Protein AF-A0A1G3M330-F1 (afdb_monomer_lite)

pLDDT: mean 77.77, std 14.93, range [38.38, 90.69]

Structure (mmCIF, N/CA/C/O backbone):
data_AF-A0A1G3M330-F1
#
_entry.id   AF-A0A1G3M330-F1
#
loop_
_atom_site.group_PDB
_atom_site.id
_atom_site.type_symbol
_atom_site.label_atom_id
_atom_site.label_alt_id
_atom_site.label_comp_id
_atom_site.label_asym_id
_atom_site.label_entity_id
_atom_site.label_seq_id
_atom_site.pdbx_PDB_ins_code
_atom_site.Cartn_x
_atom_site.Cartn_y
_atom_site.Cartn_z
_atom_site.occupancy
_atom_site.B_iso_or_equiv
_atom_site.auth_seq_id
_atom_site.auth_comp_id
_atom_site.auth_asym_id
_atom_site.auth_atom_id
_atom_site.pdbx_PDB_model_num
ATOM 1 N N . MET A 1 1 ? 32.460 -17.633 -13.192 1.00 39.53 1 MET A N 1
ATOM 2 C CA . MET A 1 1 ? 33.270 -16.451 -12.828 1.00 39.53 1 MET A CA 1
ATOM 3 C C . MET A 1 1 ? 32.348 -15.428 -12.158 1.00 39.53 1 MET A C 1
ATOM 5 O O . MET A 1 1 ? 31.735 -14.620 -12.840 1.00 39.53 1 MET A O 1
ATOM 9 N N . ARG A 1 2 ? 32.139 -15.547 -10.836 1.00 44.56 2 ARG A N 1
ATOM 10 C CA . ARG A 1 2 ? 31.363 -14.583 -10.031 1.00 44.56 2 ARG A CA 1
ATOM 11 C C . ARG A 1 2 ? 32.263 -13.370 -9.784 1.00 44.56 2 ARG A C 1
ATOM 13 O O . ARG A 1 2 ? 33.325 -13.537 -9.190 1.00 44.56 2 ARG A O 1
ATOM 20 N N . LYS A 1 3 ? 31.894 -12.197 -10.301 1.00 38.38 3 LYS A N 1
ATOM 21 C CA . LYS A 1 3 ? 32.637 -10.952 -10.054 1.00 38.38 3 LYS A CA 1
ATOM 22 C C . LYS A 1 3 ? 32.458 -10.498 -8.593 1.00 38.38 3 LYS A C 1
ATOM 24 O O . LYS A 1 3 ? 31.426 -10.812 -8.000 1.00 38.38 3 LYS A O 1
ATOM 29 N N . PRO A 1 4 ? 33.464 -9.827 -8.006 1.00 41.81 4 PRO A N 1
ATOM 30 C CA . PRO A 1 4 ? 33.510 -9.544 -6.579 1.00 41.81 4 PRO A CA 1
ATOM 31 C C . PRO A 1 4 ? 32.502 -8.452 -6.215 1.00 41.81 4 PRO A C 1
ATOM 33 O O . PRO A 1 4 ? 32.467 -7.398 -6.843 1.00 41.81 4 PRO A O 1
ATOM 36 N N . VAL A 1 5 ? 31.705 -8.702 -5.178 1.00 53.38 5 VAL A N 1
ATOM 37 C CA . VAL A 1 5 ? 30.850 -7.703 -4.522 1.00 53.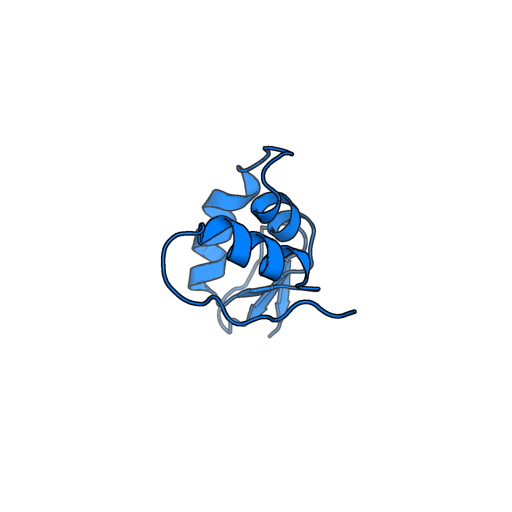38 5 VAL A CA 1
ATOM 38 C C . VAL A 1 5 ? 31.644 -7.033 -3.398 1.00 53.38 5 VAL A C 1
ATOM 40 O O . VAL A 1 5 ? 31.428 -7.276 -2.218 1.00 53.38 5 VAL A O 1
ATOM 43 N N . VAL A 1 6 ? 32.637 -6.230 -3.778 1.00 47.97 6 VAL A N 1
ATOM 44 C CA . VAL A 1 6 ? 33.340 -5.307 -2.874 1.00 47.97 6 VAL A CA 1
ATOM 45 C C . VAL A 1 6 ? 33.239 -3.929 -3.513 1.00 47.97 6 VAL A C 1
ATOM 47 O O . VAL A 1 6 ? 33.999 -3.600 -4.418 1.00 47.97 6 VAL A O 1
ATOM 50 N N . GLY A 1 7 ? 32.230 -3.164 -3.102 1.00 38.69 7 GLY A N 1
ATOM 51 C CA . GLY A 1 7 ? 31.905 -1.861 -3.684 1.00 38.69 7 GLY A CA 1
ATOM 52 C C . GLY A 1 7 ? 30.725 -1.209 -2.975 1.00 38.69 7 GLY A C 1
ATOM 53 O O . GLY A 1 7 ? 29.731 -0.860 -3.598 1.00 38.69 7 GLY A O 1
ATOM 54 N N . THR A 1 8 ? 30.798 -1.137 -1.651 1.00 48.19 8 THR A N 1
ATOM 55 C CA . THR A 1 8 ? 29.806 -0.475 -0.807 1.00 48.19 8 THR A CA 1
ATOM 56 C C . THR A 1 8 ? 30.061 1.037 -0.762 1.00 48.19 8 THR A C 1
ATOM 58 O O . THR A 1 8 ? 31.207 1.467 -0.857 1.00 48.19 8 THR A O 1
ATOM 61 N N . PHE A 1 9 ? 28.986 1.789 -0.493 1.00 47.56 9 PHE A N 1
ATOM 62 C CA . PHE A 1 9 ? 28.952 3.137 0.095 1.00 47.56 9 PHE A CA 1
ATOM 63 C C . PHE A 1 9 ? 29.096 4.336 -0.867 1.00 47.56 9 PHE A C 1
ATOM 65 O O . PHE A 1 9 ? 30.165 4.921 -0.967 1.00 47.56 9 PHE A O 1
ATOM 72 N N . LEU A 1 10 ? 27.984 4.788 -1.483 1.00 48.94 10 LEU A N 1
ATOM 73 C CA . LEU A 1 10 ? 27.259 6.015 -1.049 1.00 48.94 10 LEU A CA 1
ATOM 74 C C . LEU A 1 10 ? 26.381 6.741 -2.096 1.00 48.94 10 LEU A C 1
ATOM 76 O O . LEU A 1 10 ? 25.729 7.702 -1.703 1.00 48.94 10 LEU A O 1
ATOM 80 N N . THR A 1 11 ? 26.265 6.335 -3.367 1.00 58.28 11 THR A N 1
ATOM 81 C CA . THR A 1 11 ? 25.514 7.176 -4.342 1.00 58.28 11 THR A CA 1
ATOM 82 C C . THR A 1 11 ? 24.698 6.449 -5.421 1.00 58.28 11 THR A C 1
ATOM 84 O O . THR A 1 11 ? 24.658 6.932 -6.546 1.00 58.28 11 THR A O 1
ATOM 87 N N . LEU A 1 12 ? 24.025 5.329 -5.129 1.00 54.22 12 LEU A N 1
ATOM 88 C CA . LEU A 1 12 ? 23.041 4.754 -6.067 1.00 54.22 12 LEU A CA 1
ATOM 89 C C . LEU A 1 12 ? 21.714 4.451 -5.352 1.00 54.22 12 LEU A C 1
ATOM 91 O O . LEU A 1 12 ? 21.532 3.432 -4.693 1.00 54.22 12 LEU A O 1
ATOM 95 N N . ASP A 1 13 ? 20.862 5.477 -5.406 1.00 67.31 13 ASP A N 1
ATOM 96 C CA . ASP A 1 13 ? 19.413 5.457 -5.586 1.00 67.31 13 ASP A CA 1
ATOM 97 C C . ASP A 1 13 ? 18.614 4.515 -4.681 1.00 67.31 13 ASP A C 1
ATOM 99 O O . ASP A 1 13 ? 18.262 3.399 -5.047 1.00 67.31 13 ASP A O 1
ATOM 103 N N . GLY A 1 14 ? 18.201 5.010 -3.507 1.00 68.25 14 GLY A N 1
ATOM 104 C CA . GLY A 1 14 ? 17.302 4.280 -2.599 1.00 68.25 14 GLY A CA 1
ATOM 105 C C . GLY A 1 14 ? 16.013 3.762 -3.261 1.00 68.25 14 GLY A C 1
ATOM 106 O O . GLY A 1 14 ? 15.421 2.802 -2.779 1.00 68.25 14 GLY A O 1
ATOM 107 N N . VAL A 1 15 ? 15.609 4.337 -4.397 1.00 73.56 15 VAL A N 1
ATOM 108 C CA . VAL A 1 15 ? 14.503 3.842 -5.230 1.00 73.56 15 VAL A CA 1
ATOM 109 C C . VAL A 1 15 ? 14.816 2.477 -5.856 1.00 73.56 15 VAL A C 1
ATOM 111 O O . VAL A 1 15 ? 13.928 1.628 -5.913 1.00 73.56 15 VAL A O 1
ATOM 114 N N . GLU A 1 16 ? 16.055 2.220 -6.281 1.00 80.94 16 GLU A N 1
ATOM 115 C CA . GLU A 1 16 ? 16.466 0.952 -6.899 1.00 80.94 16 GLU A CA 1
ATOM 116 C C . GLU A 1 16 ? 16.392 -0.202 -5.891 1.00 80.94 16 GLU A C 1
ATOM 118 O O . GLU A 1 16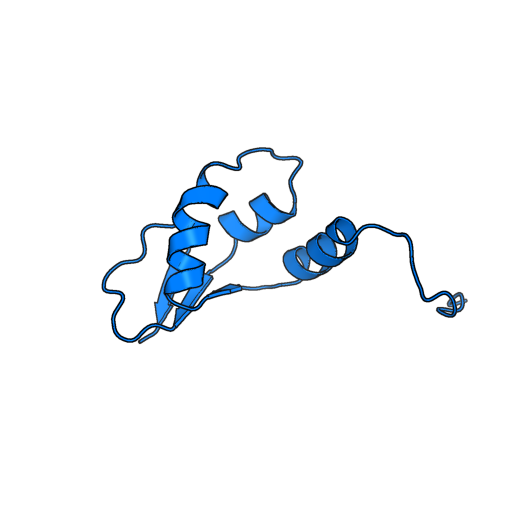 ? 15.749 -1.220 -6.152 1.00 80.94 16 GLU A O 1
ATOM 123 N N . ILE A 1 17 ? 16.946 -0.000 -4.692 1.00 84.38 17 ILE A N 1
ATOM 124 C CA . ILE A 1 17 ? 16.904 -0.995 -3.609 1.00 84.38 17 ILE A CA 1
ATOM 125 C C . ILE A 1 17 ? 15.458 -1.268 -3.177 1.00 84.38 17 ILE A C 1
ATOM 127 O O . ILE A 1 17 ? 15.051 -2.421 -3.021 1.00 84.38 17 ILE A O 1
ATOM 131 N N . MET A 1 18 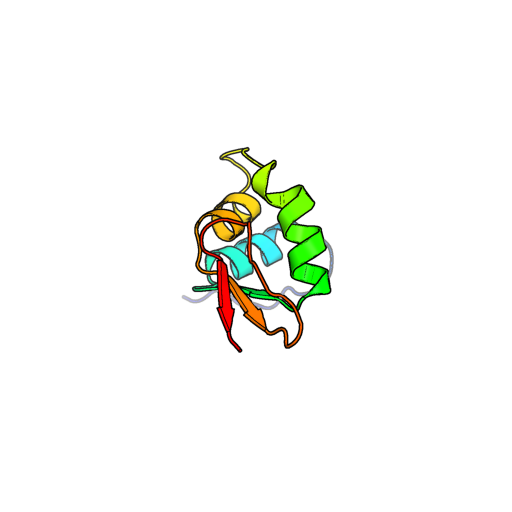? 14.654 -0.213 -3.017 1.00 82.75 18 MET A N 1
ATOM 132 C CA . MET A 1 18 ? 13.243 -0.357 -2.656 1.00 82.75 18 MET A CA 1
ATOM 133 C C . MET A 1 18 ? 12.452 -1.094 -3.735 1.00 82.75 18 MET A C 1
ATOM 135 O O . MET A 1 18 ? 11.590 -1.912 -3.407 1.00 82.75 18 MET A O 1
ATOM 139 N N . THR A 1 19 ? 12.765 -0.850 -5.008 1.00 86.62 19 THR A N 1
ATOM 140 C CA . THR A 1 19 ? 12.171 -1.574 -6.133 1.00 86.62 19 THR A CA 1
ATOM 141 C C . THR A 1 19 ? 12.536 -3.054 -6.079 1.00 86.62 19 THR A C 1
ATOM 143 O O . THR A 1 19 ? 11.649 -3.891 -6.195 1.00 86.62 19 THR A O 1
ATOM 146 N N . GLU A 1 20 ? 13.801 -3.405 -5.827 1.00 87.44 20 GLU A N 1
ATOM 147 C CA . GLU A 1 20 ? 14.217 -4.810 -5.712 1.00 87.44 20 GLU A CA 1
ATOM 148 C C . GLU A 1 20 ? 13.481 -5.536 -4.571 1.00 87.44 20 GLU A C 1
ATOM 150 O O . GLU A 1 20 ? 12.970 -6.645 -4.744 1.00 87.44 20 GLU A O 1
ATOM 155 N N . TRP A 1 21 ? 13.391 -4.915 -3.393 1.00 88.69 21 TRP A N 1
ATOM 156 C CA . TRP A 1 21 ? 12.740 -5.527 -2.234 1.00 88.69 21 TRP A CA 1
ATOM 157 C C . TRP A 1 21 ? 11.238 -5.689 -2.428 1.00 88.69 21 TRP A C 1
ATOM 159 O O . TRP A 1 21 ? 10.689 -6.756 -2.144 1.00 88.69 21 TRP A O 1
ATOM 169 N N . THR A 1 22 ? 10.575 -4.643 -2.923 1.00 87.88 22 THR A N 1
ATOM 170 C CA . THR A 1 22 ? 9.135 -4.693 -3.190 1.00 87.88 22 THR A CA 1
ATOM 171 C C . THR A 1 22 ? 8.810 -5.658 -4.314 1.00 87.88 22 THR A C 1
ATOM 173 O O . THR A 1 22 ? 7.789 -6.325 -4.211 1.00 87.88 22 THR A O 1
ATOM 176 N N . ASP A 1 23 ? 9.685 -5.818 -5.312 1.00 88.06 23 ASP A N 1
ATOM 177 C CA . ASP A 1 23 ? 9.498 -6.784 -6.392 1.00 88.06 23 ASP A CA 1
ATOM 178 C C . ASP A 1 23 ? 9.708 -8.239 -5.944 1.00 88.06 23 ASP A C 1
ATOM 180 O O . ASP A 1 23 ? 9.040 -9.149 -6.431 1.00 88.06 23 ASP A O 1
ATOM 184 N N . ARG A 1 24 ? 10.535 -8.488 -4.929 1.00 89.06 24 ARG A N 1
ATOM 185 C CA . ARG A 1 24 ? 10.729 -9.838 -4.368 1.00 89.06 24 ARG A CA 1
ATOM 186 C C . ARG A 1 24 ? 9.698 -10.227 -3.303 1.00 89.06 24 ARG A C 1
ATOM 188 O O . ARG A 1 24 ? 9.550 -11.411 -3.007 1.00 89.06 24 ARG A O 1
ATOM 195 N N . ALA A 1 25 ? 8.990 -9.265 -2.713 1.00 89.69 25 ALA A N 1
ATOM 196 C CA . ALA A 1 25 ? 8.062 -9.508 -1.608 1.00 89.69 25 ALA A CA 1
ATOM 197 C C . ALA A 1 25 ? 6.766 -10.210 -2.056 1.00 89.69 25 ALA A C 1
ATOM 199 O O . ALA A 1 25 ? 5.970 -9.630 -2.784 1.00 89.69 25 ALA A O 1
ATOM 200 N N . GLY A 1 26 ? 6.487 -11.427 -1.583 1.00 87.62 26 GLY A N 1
ATOM 201 C CA . GLY A 1 26 ? 5.251 -12.147 -1.944 1.00 87.62 26 GLY A CA 1
ATOM 202 C C . GLY A 1 26 ? 3.961 -11.538 -1.372 1.00 87.62 26 GLY A C 1
ATOM 203 O O . GLY A 1 26 ? 2.889 -11.715 -1.944 1.00 87.62 26 GLY A O 1
ATOM 204 N N . ALA A 1 27 ? 4.066 -10.806 -0.264 1.00 89.88 27 ALA A N 1
ATOM 205 C CA . ALA A 1 27 ? 2.974 -10.079 0.370 1.00 89.88 27 ALA A CA 1
ATOM 206 C C . ALA A 1 27 ? 3.531 -8.936 1.228 1.00 89.88 27 ALA A C 1
ATOM 208 O O . ALA A 1 27 ? 4.706 -8.948 1.604 1.00 89.88 27 ALA A O 1
ATOM 209 N N . PHE A 1 28 ? 2.675 -7.977 1.574 1.00 90.38 28 PHE A N 1
ATOM 210 C CA . PHE A 1 28 ? 3.016 -6.877 2.473 1.00 90.38 28 PHE A CA 1
ATOM 211 C C . PHE A 1 28 ? 2.259 -7.001 3.788 1.00 90.38 28 PHE A C 1
ATOM 213 O O . PHE A 1 28 ? 1.081 -7.341 3.793 1.00 90.38 28 PHE A O 1
ATOM 220 N N . LEU A 1 29 ? 2.922 -6.690 4.897 1.00 90.50 29 LEU A N 1
ATOM 221 C CA . LEU A 1 29 ? 2.301 -6.605 6.215 1.00 90.50 29 LEU A CA 1
ATOM 222 C C . LEU A 1 29 ? 2.316 -5.148 6.671 1.00 90.50 29 LEU A C 1
ATOM 224 O O . LEU A 1 29 ? 3.374 -4.522 6.739 1.00 90.50 29 LEU A O 1
ATOM 228 N N . PHE A 1 30 ? 1.145 -4.617 7.005 1.00 89.62 30 PHE A N 1
ATOM 229 C CA . PHE A 1 30 ? 0.981 -3.257 7.491 1.00 89.62 30 PHE A CA 1
ATOM 230 C C . PHE A 1 30 ? 0.342 -3.243 8.877 1.00 89.62 30 PHE A C 1
ATOM 232 O O . PHE A 1 30 ? -0.559 -4.019 9.186 1.00 89.62 30 PHE A O 1
ATOM 239 N N . GLY A 1 31 ? 0.783 -2.304 9.710 1.00 89.88 31 GLY A N 1
ATOM 240 C CA . GLY A 1 31 ? 0.015 -1.895 10.881 1.00 89.88 31 GLY A CA 1
ATOM 241 C C . GLY A 1 31 ? -1.097 -0.920 10.487 1.00 89.88 31 GLY A C 1
ATOM 242 O O . GLY A 1 31 ? -1.039 -0.298 9.425 1.00 89.88 31 GLY A O 1
ATOM 243 N N . ARG A 1 32 ? -2.072 -0.720 11.382 1.00 89.19 32 ARG A N 1
ATOM 244 C CA . ARG A 1 32 ? -3.238 0.162 11.170 1.00 89.19 32 ARG A CA 1
ATOM 245 C C . ARG A 1 32 ? -2.899 1.524 10.543 1.00 89.19 32 ARG A C 1
ATOM 247 O O . ARG A 1 32 ? -3.391 1.842 9.469 1.00 89.19 32 ARG A O 1
ATOM 254 N N . LYS A 1 33 ? -2.043 2.316 11.203 1.00 87.44 33 LYS A N 1
ATOM 255 C CA . LYS A 1 33 ? -1.742 3.700 10.786 1.00 87.44 33 LYS A CA 1
ATOM 256 C C . LYS A 1 33 ? -1.065 3.754 9.418 1.00 87.44 33 LYS A C 1
ATOM 258 O O . LYS A 1 33 ? -1.401 4.591 8.589 1.00 87.44 33 LYS A O 1
ATOM 263 N N . THR A 1 34 ? -0.108 2.860 9.183 1.00 88.81 34 THR A N 1
ATOM 264 C CA . THR A 1 34 ? 0.598 2.786 7.900 1.00 88.81 34 THR A CA 1
ATOM 265 C C . THR A 1 34 ? -0.364 2.409 6.787 1.00 88.81 34 THR A C 1
ATOM 267 O O . THR A 1 34 ? -0.344 3.037 5.734 1.00 88.81 34 THR A O 1
ATOM 270 N N . TYR A 1 35 ? -1.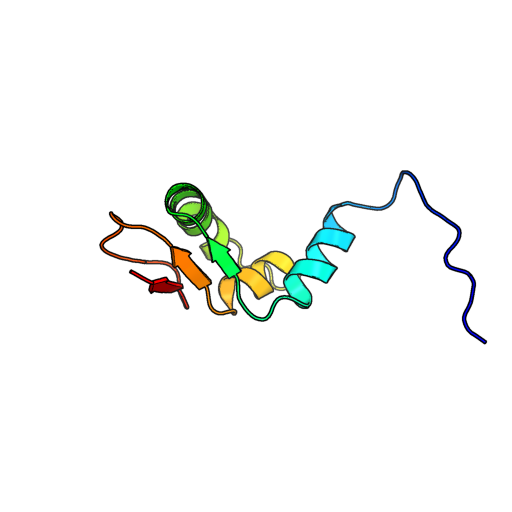241 1.435 7.042 1.00 89.00 35 TYR A N 1
ATOM 271 C CA . TYR A 1 35 ? -2.265 1.029 6.093 1.00 89.00 35 TYR A CA 1
ATOM 272 C C . TYR A 1 35 ? -3.202 2.188 5.727 1.00 89.00 35 TYR A C 1
ATOM 274 O O . TYR A 1 35 ? -3.420 2.425 4.546 1.00 89.00 35 TYR A O 1
ATOM 282 N N . GLU A 1 36 ? -3.701 2.950 6.704 1.00 86.81 36 GLU A N 1
ATOM 283 C CA . GLU A 1 36 ? -4.584 4.104 6.460 1.00 86.81 36 GLU A CA 1
ATOM 284 C C . GLU A 1 36 ? -3.917 5.168 5.575 1.00 86.81 36 GLU A C 1
ATOM 286 O O . GLU A 1 36 ? -4.512 5.636 4.603 1.00 86.81 36 GLU A O 1
ATOM 291 N N . ILE A 1 37 ? -2.656 5.508 5.867 1.00 88.06 37 ILE A N 1
ATOM 292 C CA . ILE A 1 37 ? -1.880 6.470 5.071 1.00 88.06 37 ILE A CA 1
ATOM 293 C C . ILE A 1 37 ? -1.659 5.936 3.653 1.00 88.06 37 ILE A C 1
ATOM 295 O O . ILE A 1 37 ? -1.810 6.664 2.671 1.00 88.06 37 ILE A O 1
ATOM 299 N N . PHE A 1 38 ? -1.305 4.658 3.532 1.00 87.88 38 PHE A N 1
ATOM 300 C CA . PHE A 1 38 ? -0.967 4.057 2.249 1.00 87.88 38 PHE A CA 1
ATOM 301 C C . PHE A 1 38 ? -2.206 3.875 1.367 1.00 87.88 38 PHE A C 1
ATOM 303 O O . PHE A 1 38 ? -2.163 4.206 0.181 1.00 87.88 38 PHE A O 1
ATOM 310 N N . ALA A 1 39 ? -3.324 3.449 1.950 1.00 86.62 39 ALA A N 1
ATOM 311 C CA . ALA A 1 39 ? -4.605 3.318 1.269 1.00 86.62 39 ALA A CA 1
ATOM 312 C C . ALA A 1 39 ? -5.134 4.664 0.735 1.00 86.62 39 ALA A C 1
ATOM 314 O O . ALA A 1 39 ? -5.870 4.681 -0.246 1.00 86.62 39 ALA A O 1
ATOM 315 N N . GLY A 1 40 ? -4.749 5.802 1.325 1.00 85.06 40 GLY A N 1
ATOM 316 C CA . GLY A 1 40 ? -5.127 7.131 0.824 1.00 85.06 40 GLY A CA 1
ATOM 317 C C . GLY A 1 40 ? -4.359 7.601 -0.423 1.00 85.06 40 GLY A C 1
ATOM 318 O O . GLY A 1 40 ? -4.852 8.471 -1.158 1.00 85.06 40 GLY A O 1
ATOM 319 N N . SER A 1 41 ? -3.176 7.026 -0.666 1.00 84.56 41 SER A N 1
ATOM 320 C CA . SER A 1 41 ? -2.196 7.530 -1.639 1.00 84.56 41 SER A CA 1
ATOM 321 C C . SER A 1 41 ? -1.918 6.546 -2.776 1.00 84.56 41 SER A C 1
ATOM 323 O O . SER A 1 41 ? -2.059 6.902 -3.944 1.00 84.56 41 SER A O 1
ATOM 325 N N . TRP A 1 42 ? -1.574 5.295 -2.463 1.00 84.50 42 TRP A N 1
ATOM 326 C CA . TRP A 1 42 ? -1.103 4.317 -3.451 1.00 84.50 42 TRP A CA 1
ATOM 327 C C . TRP A 1 42 ? -2.146 3.835 -4.469 1.00 84.50 42 TRP A C 1
ATOM 329 O O . TRP A 1 42 ? -1.753 3.612 -5.614 1.00 84.50 42 TRP A O 1
ATOM 339 N N . PRO A 1 43 ? -3.457 3.754 -4.156 1.00 82.62 43 PRO A N 1
ATOM 340 C CA . PRO A 1 43 ? -4.468 3.461 -5.176 1.00 82.62 43 PRO A CA 1
ATOM 341 C C . PRO A 1 43 ? -4.533 4.493 -6.308 1.00 82.62 43 PRO A C 1
ATOM 343 O O . PRO A 1 43 ? -5.068 4.201 -7.372 1.00 82.62 43 PRO A O 1
ATOM 346 N N . LYS A 1 44 ? -4.024 5.710 -6.078 1.00 84.06 44 LYS A N 1
ATOM 347 C CA . LYS A 1 44 ? -3.997 6.785 -7.078 1.00 84.06 44 LYS A CA 1
ATOM 348 C C . LYS A 1 44 ? -2.739 6.733 -7.950 1.00 84.06 44 LYS A C 1
ATOM 350 O O . LYS A 1 44 ? -2.740 7.327 -9.025 1.00 84.06 44 LYS A O 1
ATOM 355 N N . SER A 1 45 ? -1.691 6.028 -7.511 1.00 83.56 45 SER A N 1
ATOM 356 C CA . SER A 1 45 ? -0.492 5.809 -8.323 1.00 83.56 45 SER A CA 1
ATOM 357 C C . SER A 1 45 ? -0.777 4.709 -9.344 1.00 83.56 45 SER A C 1
ATOM 359 O O . SER A 1 45 ? -0.817 3.523 -9.013 1.00 83.56 45 SER A O 1
ATOM 361 N N . THR A 1 46 ? -1.061 5.132 -10.575 1.00 79.06 46 THR A N 1
ATOM 362 C CA . THR A 1 46 ? -1.461 4.270 -11.703 1.00 79.06 46 THR A CA 1
ATOM 363 C C . THR A 1 46 ? -0.425 4.249 -12.823 1.00 79.06 46 THR A C 1
ATOM 365 O O . THR A 1 46 ? -0.676 3.659 -13.872 1.00 79.06 46 THR A O 1
ATOM 368 N N . ASP A 1 47 ? 0.735 4.875 -12.608 1.00 82.38 47 ASP A N 1
ATOM 369 C CA . ASP A 1 47 ? 1.827 4.865 -13.574 1.00 82.38 47 ASP A CA 1
ATOM 370 C C . ASP A 1 47 ? 2.349 3.425 -13.749 1.00 82.38 47 ASP A C 1
ATOM 372 O O . ASP A 1 47 ? 2.849 2.833 -12.788 1.00 82.38 47 ASP A O 1
ATOM 376 N N . PRO A 1 48 ? 2.250 2.837 -14.955 1.00 77.19 48 PRO A N 1
ATOM 377 C CA . PRO A 1 48 ? 2.723 1.480 -15.209 1.00 77.19 48 PRO A CA 1
ATOM 378 C C . PRO A 1 48 ? 4.255 1.355 -15.172 1.00 77.19 48 PRO A C 1
ATOM 380 O O . PRO A 1 48 ? 4.775 0.241 -15.189 1.00 77.19 48 PRO A O 1
ATOM 383 N N . THR A 1 49 ? 4.994 2.465 -15.148 1.00 82.00 49 THR A N 1
ATOM 384 C CA . THR A 1 49 ? 6.454 2.465 -14.992 1.00 82.00 49 THR A CA 1
ATOM 385 C C . THR A 1 49 ? 6.889 2.438 -13.524 1.00 82.00 49 THR A C 1
ATOM 387 O O . THR A 1 49 ? 8.023 2.046 -13.231 1.00 82.00 49 THR A O 1
ATOM 390 N N . ASP A 1 50 ? 5.982 2.756 -12.591 1.00 84.56 50 ASP A N 1
ATOM 391 C CA . ASP A 1 50 ? 6.226 2.675 -11.152 1.00 84.56 50 ASP A CA 1
ATOM 392 C C . ASP A 1 50 ? 6.057 1.230 -10.660 1.00 84.56 50 ASP A C 1
ATOM 394 O O . ASP A 1 50 ? 4.986 0.765 -10.252 1.00 84.56 50 ASP A O 1
ATOM 398 N N . LYS A 1 51 ? 7.175 0.503 -10.682 1.00 85.69 51 LYS A N 1
ATOM 399 C CA . LYS A 1 51 ? 7.250 -0.886 -10.217 1.00 85.69 51 LYS A CA 1
ATOM 400 C C . LYS A 1 51 ? 6.854 -1.049 -8.746 1.00 85.69 51 LYS A C 1
ATOM 402 O O . LYS A 1 51 ? 6.302 -2.091 -8.386 1.00 85.69 51 LYS A O 1
ATOM 407 N N . ILE A 1 52 ? 7.095 -0.040 -7.905 1.00 86.12 52 ILE A N 1
ATOM 408 C CA . ILE A 1 52 ? 6.748 -0.080 -6.480 1.00 86.12 52 ILE A CA 1
ATOM 409 C C . ILE A 1 52 ? 5.228 0.014 -6.327 1.00 86.12 52 ILE A C 1
ATOM 411 O O . ILE A 1 52 ? 4.626 -0.817 -5.639 1.00 86.12 52 ILE A O 1
ATOM 415 N N . ALA A 1 53 ? 4.590 0.969 -7.010 1.00 86.75 53 ALA A N 1
ATOM 416 C CA . ALA A 1 53 ? 3.135 1.097 -7.013 1.00 86.75 53 ALA A CA 1
ATOM 417 C C . ALA A 1 53 ? 2.454 -0.156 -7.579 1.00 86.75 53 ALA A C 1
ATOM 419 O O . ALA A 1 53 ? 1.482 -0.647 -6.996 1.00 86.75 53 ALA A O 1
ATOM 420 N N . MET A 1 54 ? 2.988 -0.723 -8.665 1.00 87.94 54 MET A N 1
ATOM 421 C CA . MET A 1 54 ? 2.491 -1.981 -9.222 1.00 87.94 54 MET A CA 1
ATOM 422 C C . MET A 1 54 ? 2.555 -3.123 -8.204 1.00 87.94 54 MET A C 1
ATOM 424 O O . MET A 1 54 ? 1.553 -3.814 -8.001 1.00 87.94 54 MET A O 1
ATOM 428 N N . ALA A 1 55 ? 3.693 -3.318 -7.533 1.00 87.88 55 ALA A N 1
ATOM 429 C CA . ALA A 1 55 ? 3.835 -4.361 -6.520 1.00 87.88 55 ALA A CA 1
ATOM 430 C C . ALA A 1 55 ? 2.844 -4.156 -5.360 1.00 87.88 55 ALA A C 1
ATOM 432 O O . ALA A 1 55 ? 2.133 -5.089 -4.982 1.00 87.88 55 ALA A O 1
ATOM 433 N N . LEU A 1 56 ? 2.724 -2.931 -4.841 1.00 87.25 56 LEU A N 1
ATOM 434 C CA . LEU A 1 56 ? 1.822 -2.604 -3.732 1.00 87.25 56 LEU A CA 1
ATOM 435 C C . LEU A 1 56 ? 0.337 -2.794 -4.080 1.00 87.25 56 LEU A C 1
ATOM 437 O O . LEU A 1 56 ? -0.440 -3.271 -3.247 1.00 87.25 56 LEU A O 1
ATOM 441 N N . ASN A 1 57 ? -0.075 -2.455 -5.303 1.00 86.75 57 ASN A N 1
ATOM 442 C CA . ASN A 1 57 ? -1.473 -2.558 -5.726 1.00 86.75 57 ASN A CA 1
ATOM 443 C C . ASN A 1 57 ? -1.885 -3.995 -6.099 1.00 86.75 57 ASN A C 1
ATOM 445 O O . ASN A 1 57 ? -3.029 -4.387 -5.862 1.00 86.75 57 ASN A O 1
ATOM 449 N N . THR A 1 58 ? -0.964 -4.809 -6.619 1.00 87.50 58 THR A N 1
ATOM 450 C CA . THR A 1 58 ? -1.275 -6.168 -7.103 1.00 87.50 58 THR A CA 1
ATOM 451 C C . THR A 1 58 ? -1.153 -7.252 -6.037 1.00 87.50 58 THR A C 1
ATOM 453 O O . THR A 1 58 ? -1.894 -8.232 -6.083 1.00 87.50 58 THR A O 1
ATOM 456 N N . ARG A 1 59 ? -0.250 -7.098 -5.065 1.00 89.44 59 ARG A N 1
ATOM 457 C CA . ARG A 1 59 ? 0.085 -8.182 -4.131 1.00 89.44 59 ARG A CA 1
ATOM 458 C C . ARG A 1 59 ? -0.823 -8.217 -2.898 1.00 89.44 59 ARG A C 1
ATOM 460 O O . ARG A 1 59 ? -1.392 -7.178 -2.522 1.00 89.44 59 ARG A O 1
ATOM 467 N N . PRO A 1 60 ? -0.947 -9.393 -2.249 1.00 90.44 60 PRO A N 1
ATOM 468 C CA . PRO A 1 60 ? -1.653 -9.525 -0.983 1.00 90.44 60 PRO A CA 1
ATOM 469 C C . PRO A 1 60 ? -1.081 -8.588 0.081 1.00 90.44 60 PRO A C 1
ATOM 471 O O . PRO A 1 60 ? 0.135 -8.433 0.217 1.00 90.44 60 PRO A O 1
ATOM 474 N N . LYS A 1 61 ? -1.977 -7.966 0.841 1.00 90.69 61 LYS A N 1
ATOM 475 C CA . LYS A 1 61 ? -1.664 -7.076 1.955 1.00 90.69 61 LYS A CA 1
ATOM 476 C C . LYS A 1 61 ? -2.347 -7.607 3.202 1.00 90.69 61 LYS A C 1
ATOM 478 O O . LYS A 1 61 ? -3.553 -7.802 3.203 1.00 90.69 61 LYS A O 1
ATOM 483 N N . PHE A 1 62 ? -1.596 -7.810 4.265 1.00 89.44 62 PHE A N 1
ATOM 484 C CA . PHE A 1 62 ? -2.113 -8.197 5.567 1.00 89.44 62 PHE A CA 1
ATOM 485 C C . PHE A 1 62 ? -2.098 -6.978 6.474 1.00 89.44 62 PHE A C 1
ATOM 487 O O . PHE A 1 62 ? -1.104 -6.249 6.519 1.00 89.44 62 PHE A O 1
ATOM 494 N N . VAL A 1 63 ? -3.198 -6.736 7.178 1.00 88.19 63 VAL A N 1
ATOM 495 C CA . VAL A 1 63 ? -3.293 -5.624 8.122 1.00 88.19 63 VAL A CA 1
ATOM 496 C C . VAL A 1 63 ? -3.465 -6.177 9.524 1.00 88.19 63 VAL A C 1
ATOM 498 O O . VAL A 1 63 ? -4.553 -6.614 9.885 1.00 88.19 63 VAL A O 1
A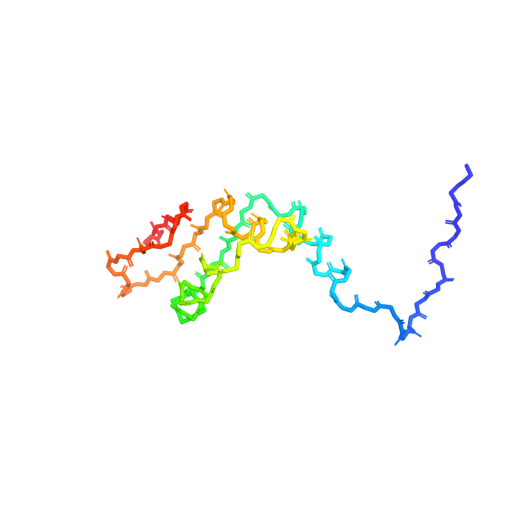TOM 501 N N . ALA A 1 64 ? -2.392 -6.121 10.314 1.00 87.31 64 ALA A N 1
ATOM 502 C CA . ALA A 1 64 ? -2.420 -6.509 11.718 1.00 87.31 64 ALA A CA 1
ATOM 503 C C . ALA A 1 64 ? -2.952 -5.336 12.553 1.00 87.31 64 ALA A C 1
ATOM 505 O O . ALA A 1 64 ? -2.260 -4.336 12.793 1.00 87.31 64 ALA A O 1
ATOM 506 N N . SER A 1 65 ? -4.212 -5.424 12.974 1.00 82.69 65 SER A N 1
ATOM 507 C CA . SER A 1 65 ? -4.853 -4.409 13.809 1.00 82.69 65 SER A CA 1
ATOM 508 C C . SER A 1 65 ? -5.952 -5.028 14.660 1.00 82.69 65 SER A C 1
ATOM 510 O O . SER A 1 65 ? -6.724 -5.838 14.184 1.00 82.69 65 SER A O 1
ATOM 512 N N . ARG A 1 66 ? -6.082 -4.577 15.910 1.00 79.75 66 ARG A N 1
ATOM 513 C CA . ARG A 1 66 ? -7.167 -5.009 16.813 1.00 79.75 66 ARG A CA 1
ATOM 514 C C . ARG A 1 66 ? -8.425 -4.142 16.727 1.00 79.75 66 ARG A C 1
ATOM 516 O O . ARG A 1 66 ? -9.385 -4.391 17.439 1.00 79.75 66 ARG A O 1
ATOM 523 N N . THR A 1 67 ? -8.378 -3.059 15.953 1.00 78.00 67 THR A N 1
ATOM 524 C CA . THR A 1 67 ? -9.403 -1.997 15.969 1.00 78.00 67 THR A CA 1
ATOM 525 C C . THR A 1 67 ? -9.828 -1.556 14.571 1.00 78.00 67 THR A C 1
ATOM 527 O O . THR A 1 67 ? -10.444 -0.505 14.436 1.00 78.00 67 THR A O 1
ATOM 530 N N . LEU A 1 68 ? -9.368 -2.239 13.519 1.00 75.00 68 LEU A N 1
ATOM 531 C CA . LEU A 1 68 ? -9.665 -1.843 12.145 1.00 75.00 68 LEU A CA 1
ATOM 532 C C . LEU A 1 68 ? -10.771 -2.748 11.614 1.00 75.00 68 LEU A C 1
ATOM 534 O O . LEU A 1 68 ? -10.511 -3.891 11.281 1.00 75.00 68 LEU A O 1
ATOM 538 N N . ASP A 1 69 ? -11.991 -2.236 11.519 1.00 69.19 69 ASP A N 1
ATOM 539 C CA . ASP A 1 69 ? -13.140 -3.086 11.180 1.00 69.19 69 ASP A CA 1
ATOM 540 C C . ASP A 1 69 ? -13.248 -3.390 9.679 1.00 69.19 69 ASP A C 1
ATOM 542 O O . ASP A 1 69 ? -13.925 -4.336 9.276 1.00 69.19 69 ASP A O 1
ATOM 546 N N . LYS A 1 70 ? -12.628 -2.561 8.825 1.00 73.19 70 LYS A N 1
ATOM 547 C CA . LYS A 1 70 ? -12.712 -2.679 7.363 1.00 73.19 70 LYS A CA 1
ATOM 548 C C . LYS A 1 70 ? -11.415 -2.269 6.678 1.00 73.19 70 LYS A C 1
ATOM 550 O O . LYS A 1 70 ? -10.787 -1.275 7.037 1.00 73.19 70 LYS A O 1
ATOM 555 N N . VAL A 1 71 ? -11.081 -2.996 5.616 1.00 81.12 71 VAL A N 1
ATOM 556 C CA . VAL A 1 71 ? -9.997 -2.675 4.683 1.00 81.12 71 VAL A CA 1
ATOM 557 C C . VAL A 1 71 ? -10.598 -2.317 3.320 1.00 81.12 71 VAL A C 1
ATOM 559 O O . VAL A 1 71 ? -11.369 -3.082 2.752 1.00 81.12 71 VAL A O 1
ATOM 562 N N . SER A 1 72 ? -10.304 -1.116 2.817 1.00 80.25 72 SER A N 1
ATOM 563 C CA . SER A 1 72 ? -10.829 -0.584 1.548 1.00 80.25 72 SER A CA 1
ATOM 564 C C . SER A 1 72 ? -9.881 -0.704 0.347 1.00 80.25 72 SER A C 1
ATOM 566 O O . SER A 1 72 ? -10.306 -0.491 -0.785 1.00 80.25 72 SER A O 1
ATOM 568 N N . TRP A 1 73 ? -8.602 -1.019 0.561 1.00 83.19 73 TRP A N 1
ATOM 569 C CA . TRP A 1 73 ? -7.597 -1.121 -0.495 1.00 83.19 73 TRP A CA 1
ATOM 570 C C . TRP A 1 73 ? -7.553 -2.550 -1.042 1.00 83.19 73 TRP A C 1
ATOM 572 O O . TRP A 1 73 ? -7.462 -3.510 -0.276 1.00 83.19 73 TRP A O 1
ATOM 582 N N . SER A 1 74 ? -7.600 -2.698 -2.367 1.00 78.38 74 SER A N 1
ATOM 583 C CA . SER A 1 74 ? -7.615 -3.982 -3.077 1.00 78.38 74 SER A CA 1
ATOM 584 C C . SER A 1 74 ? -6.547 -4.963 -2.588 1.00 78.38 74 SER A C 1
ATOM 586 O O . SER A 1 74 ? -5.404 -4.575 -2.352 1.00 78.38 74 SER A O 1
ATOM 588 N N . ASN A 1 75 ? -6.903 -6.246 -2.493 1.00 80.19 75 ASN A N 1
ATOM 589 C CA . ASN A 1 75 ? -6.039 -7.335 -2.012 1.00 80.19 75 ASN A CA 1
ATOM 590 C C . ASN A 1 75 ? -5.599 -7.207 -0.546 1.00 80.19 75 ASN A C 1
ATOM 592 O O . ASN A 1 75 ? -4.590 -7.797 -0.164 1.00 80.19 75 ASN A O 1
ATOM 596 N N . SER A 1 76 ? -6.326 -6.442 0.270 1.00 80.12 76 SER A N 1
ATOM 597 C CA . SER A 1 76 ? -6.066 -6.359 1.706 1.00 80.12 76 SER A CA 1
ATOM 598 C C . SER A 1 76 ? -6.925 -7.357 2.470 1.00 80.12 76 SER A C 1
ATOM 600 O O . SER A 1 76 ? -8.137 -7.420 2.277 1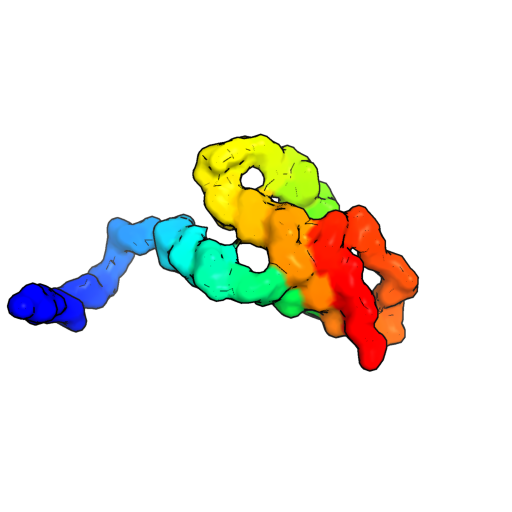.00 80.12 76 SER A O 1
ATOM 602 N N . ILE A 1 77 ? -6.285 -8.121 3.344 1.00 79.44 77 ILE A N 1
ATOM 603 C CA . ILE A 1 77 ? -6.894 -9.078 4.255 1.00 79.44 77 ILE A CA 1
ATOM 604 C C . ILE A 1 77 ? -6.677 -8.540 5.665 1.00 79.44 77 ILE A C 1
ATOM 606 O O . ILE A 1 77 ? -5.564 -8.166 6.050 1.00 79.44 77 ILE A O 1
ATOM 610 N N . PHE A 1 78 ? -7.767 -8.464 6.415 1.00 72.44 78 PHE A N 1
ATOM 611 C CA . PHE A 1 78 ? -7.714 -8.177 7.835 1.00 72.44 78 PHE A CA 1
ATOM 612 C C . PHE A 1 78 ? -7.347 -9.465 8.572 1.00 72.44 78 PHE A C 1
ATOM 614 O O . PHE A 1 78 ? -8.035 -10.470 8.399 1.00 72.44 78 PHE A O 1
ATOM 621 N N . ASP A 1 79 ? -6.260 -9.432 9.340 1.00 59.78 79 ASP A N 1
ATOM 622 C CA . ASP A 1 79 ? -5.834 -10.550 10.182 1.00 59.78 79 ASP A CA 1
ATOM 623 C C . ASP A 1 79 ? -5.980 -10.113 11.646 1.00 59.78 79 ASP A C 1
ATOM 625 O O . ASP A 1 79 ? -5.448 -9.067 12.043 1.00 59.78 79 ASP A O 1
ATOM 629 N N . CYS A 1 80 ? -6.807 -10.848 12.391 1.00 50.44 80 CYS A N 1
ATOM 630 C CA . CYS A 1 80 ? -7.337 -10.484 13.708 1.00 50.44 80 CYS A CA 1
ATOM 631 C C . CYS A 1 80 ? -6.490 -11.009 14.872 1.00 50.44 80 CYS A C 1
ATOM 633 O O . CYS A 1 80 ? -6.133 -12.207 14.850 1.00 50.44 80 CYS A O 1
#

Radius of gyration: 15.9 Å; chains: 1; bounding box: 47×24×32 Å

Sequence (80 aa):
MRKPVVGTFLTLDGVEIMTEWTDRAGAFLFGRKTYEIFAGSWPKSTDPTDKIAMALNTRPKFVASRTLDKVSWSNSIFDC

Foldseek 3Di:
DDDDPDDDDDDDDPLVVLLVVLVPDQEEEEEDVRLVVCQVPLVPPPPPVRSNSVSHQPHAYEYADPPDPDRDRPNYDYDD

Secondary structure (DSSP, 8-state):
--------SS-S-HHHHHHHHHHH-S-EEEEHHHHHHHHHHGGG---TT-HHHHHHHHS-EEEE-SS-----STTEEEE-